Protein AF-A0A523ZA27-F1 (afdb_monomer_lite)

Structure (mmCIF, N/CA/C/O backbone):
data_AF-A0A523ZA27-F1
#
_entry.id   AF-A0A523ZA27-F1
#
loop_
_atom_site.group_PDB
_atom_site.id
_atom_site.type_symbol
_atom_site.label_atom_id
_atom_s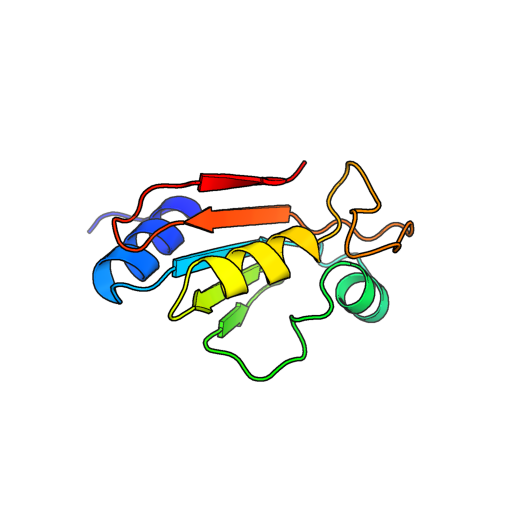ite.label_alt_id
_atom_site.label_comp_id
_atom_site.label_asym_id
_atom_site.label_entity_id
_atom_site.label_seq_id
_atom_site.pdbx_PDB_ins_code
_atom_site.Cartn_x
_atom_site.Cartn_y
_atom_site.Cartn_z
_atom_site.occupancy
_atom_site.B_iso_or_equiv
_atom_site.auth_seq_id
_atom_site.auth_comp_id
_atom_site.auth_asym_id
_atom_site.auth_atom_id
_atom_site.pdbx_PDB_model_num
ATOM 1 N N . MET A 1 1 ? -27.829 7.755 -0.364 1.00 70.94 1 MET A N 1
ATOM 2 C CA . MET A 1 1 ? -26.686 7.020 -0.940 1.00 70.94 1 MET A CA 1
ATOM 3 C C . MET A 1 1 ? -25.597 8.037 -1.224 1.00 70.94 1 MET A C 1
ATOM 5 O O . MET A 1 1 ? -25.884 8.999 -1.923 1.00 70.94 1 MET A O 1
ATOM 9 N N . LYS A 1 2 ? -24.418 7.900 -0.612 1.00 88.62 2 LYS A N 1
ATOM 10 C CA . LYS A 1 2 ? -23.258 8.761 -0.884 1.00 88.62 2 LYS A CA 1
ATOM 11 C C . LYS A 1 2 ? -22.269 7.937 -1.705 1.00 88.62 2 LYS A C 1
ATOM 13 O O . LYS A 1 2 ? -21.985 6.808 -1.320 1.00 88.62 2 LYS A O 1
ATOM 18 N N . ILE A 1 3 ? -21.793 8.486 -2.817 1.00 92.56 3 ILE A N 1
ATOM 19 C CA . ILE A 1 3 ? -20.679 7.903 -3.571 1.00 92.56 3 ILE A CA 1
ATOM 20 C C . ILE A 1 3 ? -19.405 8.260 -2.808 1.00 92.56 3 ILE A C 1
ATOM 22 O O . ILE A 1 3 ? -19.213 9.428 -2.469 1.00 92.56 3 ILE A O 1
ATOM 26 N N . LEU A 1 4 ? -18.598 7.253 -2.486 1.00 93.56 4 LEU A N 1
ATOM 27 C CA . LEU A 1 4 ? -17.327 7.428 -1.790 1.00 93.56 4 LEU A CA 1
ATOM 28 C C . LEU A 1 4 ? -16.189 7.459 -2.807 1.00 93.56 4 LEU A C 1
ATOM 30 O O . LEU A 1 4 ? -16.214 6.701 -3.777 1.00 93.56 4 LEU A O 1
ATOM 34 N N . ASN A 1 5 ? -15.194 8.310 -2.576 1.00 94.31 5 ASN A N 1
ATOM 35 C CA . ASN A 1 5 ? -13.916 8.212 -3.280 1.00 94.31 5 ASN A CA 1
ATOM 36 C C . ASN A 1 5 ? -13.004 7.150 -2.627 1.00 94.31 5 ASN A C 1
ATOM 38 O O . ASN A 1 5 ? -13.314 6.620 -1.562 1.00 94.31 5 ASN A O 1
ATOM 42 N N . LYS A 1 6 ? -11.866 6.841 -3.254 1.00 94.06 6 LYS A N 1
ATOM 43 C CA . LYS A 1 6 ? -10.953 5.760 -2.833 1.00 94.06 6 LYS A CA 1
ATOM 44 C C . LYS A 1 6 ? -10.383 5.959 -1.425 1.00 94.06 6 LYS A C 1
ATOM 46 O O . LYS A 1 6 ? -10.325 5.014 -0.638 1.00 94.06 6 LYS A O 1
ATOM 51 N N . THR A 1 7 ? -10.042 7.200 -1.081 1.00 95.44 7 THR A N 1
ATOM 52 C CA . THR A 1 7 ? -9.610 7.585 0.267 1.00 95.44 7 THR A CA 1
ATOM 53 C C . THR A 1 7 ? -10.725 7.358 1.282 1.00 95.44 7 THR A C 1
ATOM 55 O O . THR A 1 7 ? -10.507 6.739 2.318 1.00 95.44 7 THR A O 1
ATOM 58 N N . GLU A 1 8 ? -11.946 7.795 0.975 1.00 96.50 8 GLU A N 1
ATOM 59 C CA . GLU A 1 8 ? -13.104 7.587 1.844 1.00 96.50 8 GLU A CA 1
ATOM 60 C C . GLU A 1 8 ? -13.433 6.095 1.998 1.00 96.50 8 GLU A C 1
ATOM 62 O O . GLU A 1 8 ? -13.811 5.672 3.091 1.00 96.50 8 GLU A O 1
ATOM 67 N N . VAL A 1 9 ? -13.254 5.289 0.944 1.00 96.25 9 VAL A N 1
ATOM 68 C CA . VAL A 1 9 ? -13.371 3.824 1.006 1.00 96.25 9 VAL A CA 1
ATOM 69 C C . VAL A 1 9 ? -12.354 3.253 1.989 1.00 96.25 9 VAL A C 1
ATOM 71 O O . VAL A 1 9 ? -12.763 2.539 2.903 1.00 96.25 9 VAL A O 1
ATOM 74 N N . LEU A 1 10 ? -11.070 3.618 1.881 1.00 97.56 10 LEU A N 1
ATOM 75 C CA . LEU A 1 10 ? -10.037 3.178 2.826 1.00 97.56 10 LEU A CA 1
ATOM 76 C C . LEU A 1 10 ? -10.413 3.541 4.271 1.00 97.56 10 LEU A C 1
ATOM 78 O O . LEU A 1 10 ? -10.433 2.676 5.144 1.00 97.56 10 LEU A O 1
ATOM 82 N N . GLN A 1 11 ? -10.794 4.796 4.518 1.00 97.69 11 GLN A N 1
ATOM 83 C CA . GLN A 1 11 ? -11.182 5.254 5.855 1.00 97.69 11 GLN A CA 1
ATOM 84 C C . GLN A 1 11 ? -12.375 4.468 6.420 1.00 97.69 11 GLN A C 1
ATOM 86 O O . GLN A 1 11 ? -12.385 4.125 7.607 1.00 97.69 11 GLN A O 1
ATOM 91 N N . GLN A 1 12 ? -13.387 4.167 5.593 1.00 97.06 12 GLN A N 1
ATOM 92 C CA . GLN A 1 12 ? -14.526 3.349 6.019 1.00 97.06 12 GLN A CA 1
ATOM 93 C C . GLN A 1 12 ? -14.140 1.886 6.251 1.00 97.06 12 GLN A C 1
ATOM 95 O O . GLN A 1 12 ? -14.660 1.284 7.194 1.00 97.06 12 GLN A O 1
ATOM 100 N N . LEU A 1 13 ? -13.236 1.321 5.445 1.00 96.06 13 LEU A N 1
ATOM 101 C CA . LEU A 1 13 ? -12.741 -0.042 5.625 1.00 96.06 13 LEU A CA 1
ATOM 102 C C . LEU A 1 13 ? -11.997 -0.180 6.955 1.00 96.06 13 LEU A C 1
ATOM 104 O O . LEU A 1 13 ? -12.350 -1.059 7.744 1.00 96.06 13 LEU A O 1
ATOM 108 N N . CYS A 1 14 ? -11.057 0.720 7.256 1.00 97.44 14 CYS A N 1
ATOM 109 C CA . CYS A 1 14 ? -10.312 0.692 8.516 1.00 97.44 14 CYS A CA 1
ATOM 110 C C . CYS A 1 14 ? -11.241 0.847 9.723 1.00 97.44 14 CYS A C 1
ATOM 112 O O . CYS A 1 14 ? -11.19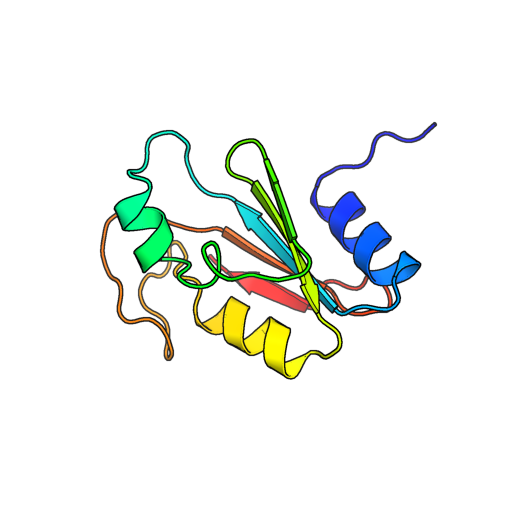9 0.048 10.662 1.00 97.44 14 CYS A O 1
ATOM 114 N N . LYS A 1 15 ? -12.157 1.824 9.668 1.00 97.38 15 LYS A N 1
ATOM 115 C CA . LYS A 1 15 ? -13.097 2.102 10.761 1.00 97.38 15 LYS A CA 1
ATOM 116 C C . LYS A 1 15 ? -14.074 0.953 11.014 1.00 97.38 15 LYS A C 1
ATOM 118 O O . LYS A 1 15 ? -14.342 0.618 12.167 1.00 97.38 15 LYS A O 1
ATOM 123 N N . THR A 1 16 ? -14.626 0.363 9.955 1.00 96.75 16 THR A N 1
ATOM 124 C CA . THR A 1 16 ? -15.621 -0.718 10.065 1.00 96.75 16 THR A CA 1
ATOM 125 C C . THR A 1 16 ? -14.991 -2.005 10.580 1.00 96.75 16 THR A C 1
ATOM 127 O O . THR A 1 16 ? -15.563 -2.663 11.448 1.00 96.75 16 THR A O 1
ATOM 130 N N . ASN A 1 17 ? -13.797 -2.338 10.087 1.00 96.38 17 ASN A N 1
ATOM 131 C CA . ASN A 1 17 ? -13.102 -3.568 10.455 1.00 96.38 17 ASN A CA 1
ATOM 132 C C . ASN A 1 17 ? -12.260 -3.432 11.730 1.00 96.38 17 ASN A C 1
ATOM 134 O O . ASN A 1 17 ? -11.797 -4.441 12.252 1.00 96.38 17 ASN A O 1
ATOM 138 N N . LYS A 1 18 ? -12.077 -2.208 12.249 1.00 97.19 18 LYS A N 1
ATOM 139 C CA . LYS A 1 18 ? -11.154 -1.895 13.354 1.00 97.19 18 LYS A CA 1
ATOM 140 C C . LYS A 1 18 ? -9.727 -2.381 13.064 1.00 97.19 18 LYS A C 1
ATOM 142 O O . LYS A 1 18 ? -9.045 -2.873 13.959 1.00 97.19 18 LYS A O 1
ATOM 147 N N . LYS A 1 19 ? -9.305 -2.237 11.808 1.00 97.75 19 LYS A N 1
ATOM 148 C CA . LYS A 1 19 ? -7.993 -2.645 11.296 1.00 97.75 19 LYS A CA 1
ATOM 149 C C . LYS A 1 19 ? -7.215 -1.428 10.811 1.00 97.75 19 LYS A C 1
ATOM 151 O O . LYS A 1 19 ? -7.805 -0.395 10.492 1.00 97.75 19 LYS A O 1
ATOM 156 N N . TYR A 1 20 ? -5.900 -1.564 10.765 1.00 98.25 20 TYR A N 1
ATOM 157 C CA . TYR A 1 20 ? -5.050 -0.660 9.999 1.00 98.25 20 TYR A CA 1
ATOM 158 C C . TYR A 1 20 ? -5.227 -0.978 8.518 1.00 98.25 20 TYR A C 1
ATOM 160 O O . TYR A 1 20 ? -5.568 -2.108 8.169 1.00 98.25 20 TYR A O 1
ATOM 168 N N . GLY A 1 21 ? -5.014 -0.009 7.641 1.00 97.88 21 GLY A N 1
ATOM 169 C CA . GLY A 1 21 ? -5.173 -0.239 6.217 1.00 97.88 21 GLY A CA 1
ATOM 170 C C . GLY A 1 21 ? -4.250 0.604 5.370 1.00 97.88 21 GLY A C 1
ATOM 171 O O . GLY A 1 21 ? -3.787 1.665 5.780 1.00 97.88 21 GLY A O 1
ATOM 172 N N . MET A 1 22 ? -4.008 0.107 4.168 1.00 97.94 22 MET A N 1
ATOM 173 C CA . MET A 1 22 ? -3.189 0.761 3.165 1.00 97.94 22 MET A CA 1
ATOM 174 C C . MET A 1 22 ? -3.906 0.683 1.824 1.00 97.94 22 MET A C 1
ATOM 176 O O . MET A 1 22 ? -4.340 -0.390 1.412 1.00 97.94 22 MET A O 1
ATOM 180 N N . TYR A 1 23 ? -4.054 1.822 1.166 1.00 97.75 23 TYR A N 1
ATOM 181 C CA . TYR A 1 23 ? -4.458 1.905 -0.228 1.00 97.75 23 TYR A CA 1
ATOM 182 C C . TYR A 1 23 ? -3.211 2.063 -1.082 1.00 97.75 23 TYR A C 1
ATOM 184 O O . TYR A 1 23 ? -2.346 2.862 -0.725 1.00 97.75 23 TYR A O 1
ATOM 192 N N . ILE A 1 24 ? -3.148 1.351 -2.202 1.00 96.88 24 ILE A N 1
ATOM 193 C CA . ILE A 1 24 ? -2.112 1.538 -3.209 1.00 96.88 24 ILE A CA 1
ATOM 194 C C . ILE A 1 24 ? -2.687 1.619 -4.614 1.00 96.88 24 ILE A C 1
ATOM 196 O O . ILE A 1 24 ? -3.757 1.078 -4.887 1.00 96.88 24 ILE A O 1
ATOM 200 N N . SER A 1 25 ? -1.962 2.294 -5.500 1.00 96.44 25 SER A N 1
ATOM 201 C CA . SER A 1 25 ? -2.324 2.446 -6.907 1.00 96.44 25 SER A CA 1
ATOM 202 C C . SER A 1 25 ? -1.080 2.539 -7.773 1.00 96.44 25 SER A C 1
ATOM 204 O O . SER A 1 25 ? -0.084 3.138 -7.368 1.00 96.44 25 SER A O 1
ATOM 206 N N . PHE A 1 26 ? -1.146 1.937 -8.952 1.00 95.56 26 PHE A N 1
ATOM 207 C CA . PHE A 1 26 ? -0.065 1.913 -9.931 1.00 95.56 26 PHE A CA 1
ATOM 208 C C . PHE A 1 26 ? -0.628 2.000 -11.354 1.00 95.56 26 PHE A C 1
ATOM 210 O O . PHE A 1 26 ? -1.841 1.940 -11.557 1.00 95.56 26 PHE A O 1
ATOM 217 N N . SER A 1 27 ? 0.244 2.210 -12.339 1.00 93.44 27 SER A N 1
ATOM 218 C CA . SER A 1 27 ? -0.172 2.388 -13.733 1.00 93.44 27 SER A CA 1
ATOM 219 C C . SER A 1 27 ? -0.451 1.052 -14.428 1.00 93.44 27 SER A C 1
ATOM 221 O O . SER A 1 27 ? 0.298 0.093 -14.261 1.00 93.44 27 SER A O 1
ATOM 223 N N . GLU A 1 28 ? -1.479 1.019 -15.279 1.00 91.19 28 GLU A N 1
ATOM 224 C CA . GLU A 1 28 ? -1.744 -0.100 -16.202 1.00 91.19 28 GLU A CA 1
ATOM 225 C C . GLU A 1 28 ? -0.664 -0.244 -17.286 1.00 91.19 28 GLU A C 1
ATOM 227 O O . GLU A 1 28 ? -0.493 -1.324 -17.851 1.00 91.19 28 GLU A O 1
ATOM 232 N N . ASP A 1 29 ? 0.064 0.838 -17.581 1.00 91.50 29 ASP A N 1
ATOM 233 C CA . ASP A 1 29 ? 1.116 0.856 -18.604 1.00 91.50 29 ASP A CA 1
ATOM 234 C C . ASP A 1 29 ? 2.441 0.242 -18.109 1.00 91.50 29 ASP A C 1
ATOM 236 O O . ASP A 1 29 ? 3.373 0.047 -18.895 1.00 91.50 29 ASP A O 1
ATOM 240 N N . GLU A 1 30 ? 2.557 -0.034 -16.807 1.00 89.62 30 GLU A N 1
ATOM 241 C CA . GLU A 1 30 ? 3.761 -0.589 -16.192 1.00 89.62 30 GLU A CA 1
ATOM 242 C C . GLU A 1 30 ? 3.752 -2.124 -16.220 1.00 89.62 30 GLU A C 1
ATOM 244 O O . GLU A 1 30 ? 2.730 -2.777 -16.017 1.00 89.62 30 GLU A O 1
ATOM 249 N N . ASP A 1 31 ? 4.922 -2.723 -16.465 1.00 92.81 31 ASP A N 1
ATOM 250 C CA . ASP A 1 31 ? 5.074 -4.177 -16.396 1.00 92.81 31 ASP A CA 1
ATOM 251 C C . ASP A 1 31 ? 4.827 -4.648 -14.958 1.00 92.81 31 ASP A C 1
ATOM 253 O O . ASP A 1 31 ? 5.454 -4.163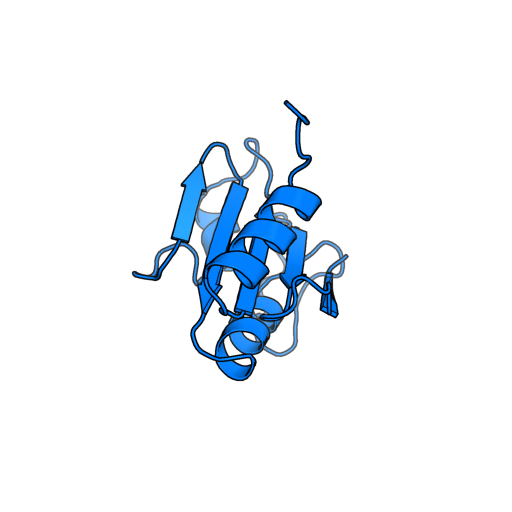 -14.012 1.00 92.81 31 ASP A O 1
ATOM 257 N N . TRP A 1 32 ? 3.955 -5.641 -14.796 1.00 92.19 32 TRP A N 1
ATOM 258 C CA . TRP A 1 32 ? 3.660 -6.259 -13.509 1.00 92.19 32 TRP A CA 1
ATOM 259 C C . TRP A 1 32 ? 4.929 -6.704 -12.765 1.00 92.19 32 TRP A C 1
ATOM 261 O O . TRP A 1 32 ? 5.028 -6.533 -11.553 1.00 92.19 32 TRP A O 1
ATOM 271 N N . ALA A 1 33 ? 5.946 -7.199 -13.478 1.00 94.56 33 ALA A N 1
ATOM 272 C CA . ALA A 1 33 ? 7.215 -7.589 -12.861 1.00 94.56 33 ALA A CA 1
ATOM 273 C C . ALA A 1 33 ? 7.992 -6.403 -12.251 1.00 94.56 33 ALA A C 1
ATOM 275 O O . ALA A 1 33 ? 8.820 -6.600 -11.359 1.00 94.56 33 ALA A O 1
ATOM 276 N N . GLU A 1 34 ? 7.762 -5.180 -12.730 1.00 95.50 34 GLU A N 1
ATOM 277 C CA . GLU A 1 34 ? 8.316 -3.954 -12.150 1.00 95.50 34 GLU A CA 1
ATOM 278 C C . GLU A 1 34 ? 7.470 -3.481 -10.959 1.00 95.50 34 GLU A C 1
ATOM 280 O O . GLU A 1 34 ? 8.040 -3.143 -9.920 1.00 95.50 34 GLU A O 1
ATOM 285 N N . ILE A 1 35 ? 6.136 -3.579 -11.048 1.00 95.81 35 ILE A N 1
ATOM 286 C CA . ILE A 1 35 ? 5.224 -3.333 -9.916 1.00 95.81 35 ILE A CA 1
ATOM 287 C C . ILE A 1 35 ? 5.574 -4.229 -8.726 1.00 95.81 35 ILE A C 1
ATOM 289 O O . ILE A 1 35 ? 5.692 -3.751 -7.599 1.00 95.81 35 ILE A O 1
ATOM 293 N N . GLU A 1 36 ? 5.820 -5.519 -8.961 1.00 95.38 36 GLU A N 1
ATOM 294 C CA . GLU A 1 36 ? 6.227 -6.456 -7.911 1.00 95.38 36 GLU A CA 1
ATOM 295 C C . GLU A 1 36 ? 7.553 -6.063 -7.247 1.00 95.38 36 GLU A C 1
ATOM 297 O O . GLU A 1 36 ? 7.764 -6.345 -6.070 1.00 95.38 36 GLU A O 1
ATOM 302 N N . LYS A 1 37 ? 8.466 -5.398 -7.961 1.00 96.31 37 LYS A N 1
ATOM 303 C CA . LYS A 1 37 ? 9.710 -4.903 -7.356 1.00 96.31 37 LYS A CA 1
ATOM 304 C C . LYS A 1 37 ? 9.467 -3.639 -6.538 1.00 96.31 37 LYS A C 1
ATOM 306 O O . LYS A 1 37 ? 10.084 -3.493 -5.485 1.00 96.31 37 LYS A O 1
ATOM 311 N N . ALA A 1 38 ? 8.579 -2.753 -6.986 1.00 96.69 38 ALA A N 1
ATOM 312 C CA . ALA A 1 38 ? 8.227 -1.521 -6.282 1.00 96.69 38 ALA A CA 1
ATOM 313 C C . ALA A 1 38 ? 7.332 -1.765 -5.049 1.00 96.69 38 ALA A C 1
ATOM 315 O O . ALA A 1 38 ? 7.480 -1.073 -4.044 1.00 96.69 38 ALA A O 1
ATOM 316 N N . ALA A 1 39 ? 6.455 -2.772 -5.092 1.00 96.50 39 ALA A N 1
ATOM 317 C CA . ALA A 1 39 ? 5.526 -3.159 -4.026 1.00 96.50 39 ALA A CA 1
ATOM 318 C C . ALA A 1 39 ? 5.487 -4.698 -3.835 1.00 96.50 39 ALA A C 1
ATOM 320 O O . ALA A 1 39 ? 4.494 -5.362 -4.148 1.00 96.50 39 ALA A O 1
ATOM 321 N N . PRO A 1 40 ? 6.545 -5.303 -3.262 1.00 95.06 40 PRO A N 1
ATOM 322 C CA . PRO A 1 40 ? 6.756 -6.761 -3.241 1.00 95.06 40 PRO A CA 1
ATOM 323 C C . PRO A 1 40 ? 5.798 -7.560 -2.356 1.00 95.06 40 PRO A C 1
ATOM 325 O O . PRO A 1 40 ? 5.866 -8.787 -2.299 1.00 95.06 40 PRO A O 1
ATOM 328 N N . TYR A 1 41 ? 4.935 -6.890 -1.602 1.00 93.69 41 TYR A N 1
ATOM 329 C CA . TYR A 1 41 ? 3.914 -7.540 -0.791 1.00 93.69 41 TYR A CA 1
ATOM 330 C C . TYR A 1 41 ? 2.618 -7.819 -1.560 1.00 93.69 41 TYR A C 1
ATOM 332 O O . TYR A 1 41 ? 1.820 -8.611 -1.069 1.00 93.69 41 TYR A O 1
ATOM 340 N N . LEU A 1 42 ? 2.414 -7.234 -2.748 1.00 92.31 42 LEU A N 1
ATOM 341 C CA . LEU A 1 42 ? 1.206 -7.440 -3.560 1.00 92.31 42 LEU A CA 1
ATOM 342 C C . LEU A 1 42 ? 0.957 -8.913 -3.909 1.00 92.31 42 LEU A C 1
ATOM 344 O O . LEU A 1 42 ? -0.186 -9.352 -3.998 1.00 92.31 42 LEU A O 1
ATOM 348 N N . THR A 1 43 ? 2.026 -9.694 -4.054 1.00 88.19 43 THR A N 1
ATOM 349 C CA . THR A 1 43 ? 1.976 -11.128 -4.378 1.00 88.19 43 THR A CA 1
ATOM 350 C C . THR A 1 43 ? 1.819 -12.032 -3.159 1.00 88.19 43 THR A C 1
ATOM 352 O O . THR A 1 43 ? 1.756 -13.255 -3.301 1.00 88.19 43 THR A O 1
ATOM 355 N N . LYS A 1 44 ? 1.786 -11.466 -1.949 1.00 87.44 44 LYS A N 1
ATOM 356 C CA . LYS A 1 44 ? 1.652 -12.233 -0.710 1.00 87.44 44 LYS A CA 1
ATOM 357 C C . LYS A 1 44 ? 0.186 -12.433 -0.359 1.00 87.44 44 LYS A C 1
ATOM 359 O O . LYS A 1 44 ? -0.651 -11.557 -0.571 1.00 87.44 44 LYS A O 1
ATOM 364 N N . ASP A 1 45 ? -0.093 -13.577 0.253 1.00 80.94 45 ASP A N 1
ATOM 365 C CA . ASP A 1 45 ? -1.401 -13.852 0.833 1.00 80.94 45 ASP A CA 1
ATOM 366 C C . ASP A 1 45 ? -1.612 -12.932 2.046 1.00 80.94 45 ASP A C 1
ATOM 368 O O . ASP A 1 45 ? -0.890 -13.016 3.044 1.00 80.94 45 ASP A O 1
ATOM 372 N N . CYS A 1 46 ? -2.531 -11.981 1.911 1.00 83.69 46 CYS A N 1
ATOM 373 C CA . CYS A 1 46 ? -2.913 -11.024 2.944 1.00 83.69 46 CYS A CA 1
ATOM 374 C C . CYS A 1 46 ? -4.380 -10.624 2.754 1.00 83.69 46 CYS A C 1
ATOM 376 O O . CYS A 1 46 ? -4.965 -10.874 1.698 1.00 83.69 46 CYS A O 1
ATOM 378 N N . ASP A 1 47 ? -4.976 -9.999 3.772 1.00 92.44 47 ASP A N 1
ATOM 379 C CA . ASP A 1 47 ? -6.334 -9.456 3.690 1.00 92.44 47 ASP A CA 1
ATOM 380 C C . ASP A 1 47 ? -6.347 -8.263 2.716 1.00 92.44 47 ASP A C 1
ATOM 382 O O . ASP A 1 47 ? -6.225 -7.107 3.126 1.00 92.44 47 ASP A O 1
ATOM 386 N N . GLN A 1 48 ? -6.462 -8.544 1.415 1.00 93.25 48 GLN A N 1
ATOM 387 C CA . GLN A 1 48 ? -6.417 -7.538 0.358 1.00 93.25 48 GLN A CA 1
ATOM 388 C C . GLN A 1 48 ? -7.546 -7.674 -0.665 1.00 93.25 48 GLN A C 1
ATOM 390 O O . GLN A 1 48 ? -8.028 -8.764 -0.974 1.00 93.25 48 GLN A O 1
ATOM 395 N N . ILE A 1 49 ? -7.932 -6.532 -1.226 1.00 94.12 49 ILE A N 1
ATOM 396 C CA . ILE A 1 49 ? -8.743 -6.426 -2.438 1.00 94.12 49 ILE A CA 1
ATOM 397 C C . ILE A 1 49 ? -7.844 -5.792 -3.493 1.00 94.12 49 ILE A C 1
ATOM 399 O O . ILE A 1 49 ? -7.491 -4.633 -3.318 1.00 94.12 49 ILE A O 1
ATOM 403 N N . LEU A 1 50 ? -7.495 -6.531 -4.549 1.00 93.31 50 LEU A N 1
ATOM 404 C CA . LEU A 1 50 ? -6.729 -6.049 -5.704 1.00 93.31 50 LEU A CA 1
ATOM 405 C C . LEU A 1 50 ? -7.642 -6.038 -6.937 1.00 93.31 50 LEU A C 1
ATOM 407 O O . LEU A 1 50 ? -8.178 -7.079 -7.320 1.00 93.31 50 LEU A O 1
ATOM 411 N N . VAL A 1 51 ? -7.844 -4.866 -7.534 1.00 93.31 51 VAL A N 1
ATOM 412 C CA . VAL A 1 51 ? -8.723 -4.657 -8.693 1.00 93.31 51 VAL A CA 1
ATOM 413 C C . VAL A 1 51 ? -8.252 -3.437 -9.478 1.00 93.31 51 VAL A C 1
ATOM 415 O O . VAL A 1 51 ? -7.911 -2.434 -8.869 1.00 93.31 51 VAL A O 1
ATOM 418 N N . ASP A 1 52 ? -8.224 -3.524 -10.810 1.00 92.00 52 ASP A N 1
ATOM 419 C CA . ASP A 1 52 ? -7.937 -2.402 -11.723 1.00 92.00 52 ASP A CA 1
ATOM 420 C C . ASP A 1 52 ? -6.752 -1.517 -11.281 1.00 92.00 52 ASP A C 1
ATOM 422 O O . ASP A 1 52 ? -6.883 -0.315 -11.072 1.00 92.00 52 ASP A O 1
ATOM 426 N N . CYS A 1 53 ? -5.586 -2.145 -11.093 1.00 94.69 53 CYS A N 1
ATOM 427 C CA . CYS A 1 53 ? -4.335 -1.500 -10.664 1.00 94.69 53 CYS A CA 1
ATOM 428 C C . CYS A 1 53 ? -4.395 -0.745 -9.324 1.00 94.69 53 CYS A C 1
ATOM 430 O O . CYS A 1 53 ? -3.595 0.152 -9.045 1.00 94.69 53 CYS A O 1
ATOM 432 N N . GLU A 1 54 ? -5.329 -1.141 -8.464 1.00 95.62 54 GLU A N 1
ATOM 433 C CA . GLU A 1 54 ? -5.524 -0.598 -7.128 1.00 95.62 54 GLU A CA 1
ATOM 434 C C . GLU A 1 54 ? -5.646 -1.722 -6.114 1.00 95.62 54 GLU A C 1
ATOM 436 O O . GLU A 1 54 ? -6.255 -2.760 -6.386 1.00 95.62 54 GLU A O 1
ATOM 441 N N . ALA A 1 55 ? -5.112 -1.503 -4.914 1.00 95.94 55 ALA A N 1
ATOM 442 C CA . ALA A 1 55 ? -5.351 -2.418 -3.815 1.00 95.94 55 ALA A CA 1
ATOM 443 C C . ALA A 1 55 ? -5.692 -1.719 -2.504 1.00 95.94 55 ALA A C 1
ATOM 445 O O . ALA A 1 55 ? -5.134 -0.678 -2.166 1.00 95.94 55 ALA A O 1
ATOM 446 N N . TRP A 1 56 ? -6.584 -2.344 -1.737 1.00 97.31 56 TRP A N 1
ATOM 447 C CA . TRP A 1 56 ? -6.845 -2.023 -0.337 1.00 97.31 56 TRP A CA 1
ATOM 448 C C . TRP A 1 56 ? -6.416 -3.211 0.508 1.00 97.31 56 TRP A C 1
ATOM 450 O O . TRP A 1 56 ? -6.999 -4.288 0.401 1.00 97.31 56 TRP A O 1
ATOM 460 N N . LEU A 1 57 ? -5.411 -3.001 1.348 1.00 97.50 57 LEU A N 1
ATOM 461 C CA . LEU A 1 57 ? -4.867 -3.988 2.268 1.00 97.50 57 LEU A CA 1
ATOM 462 C C . LEU A 1 57 ? -5.321 -3.655 3.687 1.00 97.50 57 LEU A C 1
ATOM 464 O O . LEU A 1 57 ? -5.363 -2.481 4.063 1.00 97.50 57 LEU A O 1
ATOM 468 N N . LEU A 1 58 ? -5.637 -4.677 4.478 1.00 97.62 58 LEU A N 1
ATOM 469 C CA . LEU A 1 58 ? -5.989 -4.557 5.888 1.00 97.62 58 LEU A CA 1
ATOM 470 C C . LEU A 1 58 ? -5.003 -5.333 6.762 1.00 97.62 58 LEU A C 1
ATOM 472 O O . LEU A 1 58 ? -4.580 -6.434 6.428 1.00 97.62 58 LEU A O 1
ATOM 476 N N . PHE A 1 59 ? -4.683 -4.761 7.919 1.00 97.06 59 PHE A N 1
ATOM 477 C CA . PHE A 1 59 ? -3.687 -5.279 8.851 1.00 97.06 59 PHE A CA 1
ATOM 478 C C . PHE A 1 59 ? -4.226 -5.261 10.277 1.00 97.06 59 PHE A C 1
ATOM 480 O O . PHE A 1 59 ? -4.944 -4.341 10.684 1.00 97.06 59 PHE A O 1
ATOM 487 N N . ASP A 1 60 ? -3.831 -6.252 11.069 1.00 96.69 60 ASP A N 1
ATOM 488 C CA . ASP A 1 60 ? -4.233 -6.331 12.476 1.00 96.69 60 ASP A CA 1
ATOM 489 C C . ASP A 1 60 ? -3.458 -5.340 13.360 1.00 96.69 60 ASP A C 1
ATOM 491 O O . ASP A 1 60 ? -3.923 -4.971 14.439 1.00 96.69 60 ASP A O 1
ATOM 495 N N . ASN A 1 61 ? -2.285 -4.880 12.911 1.00 96.50 61 ASN A N 1
ATOM 496 C CA . ASN A 1 61 ? -1.435 -3.947 13.645 1.00 96.50 61 ASN A CA 1
ATOM 497 C C . ASN A 1 61 ? -0.769 -2.915 12.717 1.00 96.50 61 ASN A C 1
ATOM 499 O O . ASN A 1 61 ? -0.562 -3.161 11.529 1.00 96.50 61 ASN A O 1
ATOM 503 N N . GLY A 1 62 ? -0.423 -1.756 13.285 1.00 96.88 62 GLY A N 1
ATOM 504 C CA . GLY A 1 62 ? 0.184 -0.653 12.539 1.00 96.88 62 GLY A CA 1
ATOM 505 C C . GLY A 1 62 ? 1.636 -0.906 12.135 1.00 96.88 62 GLY A C 1
ATOM 506 O O . GLY A 1 62 ? 2.066 -0.407 11.103 1.00 96.88 62 GLY A O 1
ATOM 507 N N . GLU A 1 63 ? 2.390 -1.708 12.892 1.00 96.62 63 GLU A N 1
ATOM 508 C CA . GLU A 1 63 ? 3.791 -2.011 12.563 1.00 96.62 63 GLU A CA 1
ATOM 509 C C . GLU A 1 63 ? 3.911 -2.761 11.230 1.00 96.62 63 GLU A C 1
ATOM 511 O O . GLU A 1 63 ? 4.774 -2.449 10.411 1.00 96.62 63 GLU A O 1
ATOM 516 N N . GLU A 1 64 ? 3.022 -3.722 10.982 1.00 95.81 64 GLU A N 1
ATOM 517 C CA . GLU A 1 64 ? 2.971 -4.481 9.735 1.00 95.81 64 GLU A CA 1
ATOM 518 C C . GLU A 1 64 ? 2.558 -3.605 8.549 1.00 95.81 64 GLU A C 1
ATOM 520 O O . GLU A 1 64 ? 3.208 -3.639 7.503 1.00 95.81 64 GLU A O 1
ATOM 525 N N . MET A 1 65 ? 1.544 -2.759 8.741 1.00 97.19 65 MET A N 1
ATOM 526 C CA . MET A 1 65 ? 1.129 -1.771 7.745 1.00 97.19 65 MET A CA 1
ATOM 527 C C . MET A 1 65 ? 2.287 -0.828 7.387 1.00 97.19 65 MET A C 1
ATOM 529 O O . MET A 1 65 ? 2.600 -0.664 6.209 1.00 97.19 65 MET A O 1
ATOM 533 N N . HIS A 1 66 ? 2.960 -0.238 8.383 1.00 96.81 66 HIS A N 1
ATOM 534 C CA . HIS A 1 66 ? 4.094 0.659 8.140 1.00 96.81 66 HIS A CA 1
ATOM 535 C C . HIS A 1 66 ? 5.269 -0.063 7.486 1.00 96.81 66 HIS A C 1
ATOM 537 O O . HIS A 1 66 ? 5.931 0.511 6.631 1.00 96.81 66 HIS A O 1
ATOM 543 N N . LYS A 1 67 ? 5.502 -1.338 7.810 1.00 95.88 67 LYS A N 1
ATOM 544 C CA . LYS A 1 67 ? 6.519 -2.140 7.127 1.00 95.88 67 LYS A CA 1
ATOM 545 C C . LYS A 1 67 ? 6.224 -2.285 5.634 1.00 95.88 67 LYS A C 1
ATOM 547 O O . LYS A 1 67 ? 7.159 -2.223 4.841 1.00 95.88 67 LYS A O 1
ATOM 552 N N . TYR A 1 68 ? 4.969 -2.509 5.240 1.00 96.50 68 TYR A N 1
ATOM 553 C CA . TYR A 1 68 ? 4.603 -2.612 3.821 1.00 96.50 68 TYR A CA 1
ATOM 554 C C . TYR A 1 68 ? 4.652 -1.246 3.138 1.00 96.50 68 TYR A C 1
ATOM 556 O O . TYR A 1 68 ? 5.195 -1.129 2.041 1.00 96.50 68 TYR A O 1
ATOM 564 N N . TYR A 1 69 ? 4.190 -0.201 3.820 1.00 96.88 69 TYR A N 1
ATOM 565 C CA . TYR A 1 69 ? 4.340 1.172 3.353 1.00 96.88 69 TYR A CA 1
ATOM 566 C C . TYR A 1 69 ? 5.812 1.516 3.078 1.00 96.88 69 TYR A C 1
ATOM 568 O O . TYR A 1 69 ? 6.153 1.916 1.972 1.00 96.88 69 TYR A O 1
ATOM 576 N N . ASP A 1 70 ? 6.710 1.236 4.024 1.00 96.19 70 ASP A N 1
ATOM 577 C CA . ASP A 1 70 ? 8.147 1.477 3.880 1.00 96.19 70 ASP A CA 1
ATOM 578 C C . ASP A 1 70 ? 8.797 0.591 2.805 1.00 96.19 70 ASP A C 1
ATOM 580 O O . ASP A 1 70 ? 9.893 0.899 2.344 1.00 96.19 70 ASP A O 1
ATOM 584 N N . GLN A 1 71 ? 8.165 -0.509 2.391 1.00 96.44 71 GLN A N 1
ATOM 585 C CA . GLN A 1 71 ? 8.597 -1.323 1.248 1.00 96.44 71 GLN A CA 1
ATOM 586 C C . GLN A 1 71 ? 8.101 -0.783 -0.097 1.00 96.44 71 GLN A C 1
ATOM 588 O O . GLN A 1 71 ? 8.527 -1.300 -1.127 1.00 96.44 71 GLN A O 1
ATOM 593 N N . THR A 1 72 ? 7.217 0.214 -0.106 1.00 97.00 72 THR A N 1
ATOM 594 C CA . THR A 1 72 ? 6.606 0.744 -1.326 1.00 97.00 72 THR A CA 1
ATOM 595 C C . THR A 1 72 ? 7.450 1.867 -1.910 1.00 97.00 72 THR A C 1
ATOM 597 O O . THR A 1 72 ? 7.672 2.884 -1.255 1.00 97.00 72 THR A O 1
ATOM 600 N N . VAL A 1 73 ? 7.907 1.696 -3.148 1.00 96.75 73 VAL A N 1
ATOM 601 C CA . VAL A 1 73 ? 8.654 2.726 -3.882 1.00 96.75 73 VAL A CA 1
ATOM 602 C C . VAL A 1 73 ? 7.684 3.639 -4.637 1.00 96.75 73 VAL A C 1
ATOM 604 O O . VAL A 1 73 ? 6.971 3.189 -5.533 1.00 96.75 73 VAL A O 1
ATOM 607 N N . GLY A 1 74 ? 7.662 4.912 -4.232 1.00 93.94 74 GLY A N 1
ATOM 608 C CA . GLY A 1 74 ? 6.921 6.004 -4.874 1.00 93.94 74 GLY A CA 1
ATOM 609 C C . GLY A 1 74 ? 7.776 6.782 -5.881 1.00 93.94 74 GLY A C 1
ATOM 610 O O . GLY A 1 74 ? 8.840 6.319 -6.298 1.00 93.94 74 GLY A O 1
ATOM 611 N N . GLY A 1 75 ? 7.329 7.976 -6.272 1.00 90.25 75 GLY A N 1
ATOM 612 C CA . GLY A 1 75 ? 8.024 8.848 -7.221 1.00 90.25 75 GLY A CA 1
ATOM 613 C C . GLY A 1 75 ? 9.335 9.430 -6.684 1.00 90.25 75 GLY A C 1
ATOM 614 O O . GLY A 1 75 ? 10.219 9.763 -7.474 1.00 90.25 75 GLY A O 1
ATOM 615 N N . ASP A 1 76 ? 9.513 9.476 -5.361 1.00 88.31 76 ASP A N 1
ATOM 616 C CA . ASP A 1 76 ? 10.782 9.832 -4.713 1.00 88.31 76 ASP A CA 1
ATOM 617 C C . ASP A 1 76 ? 11.867 8.744 -4.864 1.00 88.31 76 ASP A C 1
ATOM 619 O O . ASP A 1 76 ? 13.050 8.989 -4.598 1.00 88.31 76 ASP A O 1
ATOM 623 N N . GLY A 1 77 ? 11.487 7.548 -5.325 1.00 87.94 77 GLY A N 1
ATOM 624 C CA . GLY A 1 77 ? 12.396 6.439 -5.583 1.00 87.94 77 GLY A CA 1
ATOM 625 C C . GLY A 1 77 ? 12.667 5.559 -4.351 1.00 87.94 77 GLY A C 1
ATOM 626 O O . GLY A 1 77 ? 11.793 5.391 -3.495 1.00 87.94 77 GLY A O 1
ATOM 627 N N . PRO A 1 78 ? 13.855 4.928 -4.270 1.00 92.38 78 PRO A N 1
ATOM 628 C CA . PRO A 1 78 ? 14.172 3.922 -3.262 1.00 92.38 78 PRO A CA 1
ATOM 629 C C . PRO A 1 78 ? 13.900 4.357 -1.821 1.00 92.38 78 PRO A C 1
ATOM 631 O O . PRO A 1 78 ? 14.265 5.452 -1.390 1.00 92.38 78 PRO A O 1
ATOM 634 N N . THR A 1 79 ? 13.376 3.432 -1.026 1.00 92.31 79 THR A N 1
ATOM 635 C CA . THR A 1 79 ? 13.173 3.613 0.410 1.00 92.31 79 THR A CA 1
ATOM 636 C C . THR A 1 79 ? 14.294 2.948 1.216 1.00 92.31 79 THR A C 1
ATOM 638 O O . THR A 1 79 ? 15.197 2.292 0.692 1.00 92.31 79 THR A O 1
ATOM 641 N N . LYS A 1 80 ? 14.224 3.053 2.549 1.00 89.88 80 LYS A N 1
ATOM 642 C CA . LYS A 1 80 ? 15.128 2.306 3.441 1.00 89.88 80 LYS A CA 1
ATOM 643 C C . LYS A 1 80 ? 14.943 0.788 3.353 1.00 89.88 80 LYS A C 1
ATOM 645 O O . LYS A 1 80 ? 15.884 0.064 3.671 1.00 89.88 80 LYS A O 1
ATOM 650 N N . LEU A 1 81 ? 13.747 0.312 2.991 1.00 93.44 81 LEU A N 1
ATOM 651 C CA . LEU A 1 81 ? 13.407 -1.116 2.961 1.00 93.44 81 LEU A CA 1
ATOM 652 C C . LEU A 1 81 ? 13.245 -1.676 1.543 1.00 93.44 81 LEU A C 1
ATOM 654 O O . LEU A 1 81 ? 13.106 -2.891 1.400 1.00 93.44 81 LEU A O 1
ATOM 658 N N . ASN A 1 82 ? 13.290 -0.828 0.515 1.00 95.12 82 ASN A N 1
ATOM 659 C CA . ASN A 1 82 ? 13.225 -1.230 -0.881 1.00 95.12 82 ASN A CA 1
ATOM 660 C C . ASN A 1 82 ? 14.190 -0.391 -1.730 1.00 95.12 82 ASN A C 1
ATOM 662 O O . ASN A 1 82 ? 14.035 0.818 -1.861 1.00 95.12 82 ASN A O 1
ATOM 666 N N . ASN A 1 83 ? 15.197 -1.046 -2.310 1.00 95.88 83 ASN A N 1
ATOM 667 C CA . ASN A 1 83 ? 16.231 -0.405 -3.122 1.00 95.88 83 ASN A CA 1
ATOM 668 C C . ASN A 1 83 ? 15.893 -0.341 -4.624 1.00 95.88 83 ASN A C 1
ATOM 670 O O . ASN A 1 83 ? 16.769 -0.004 -5.425 1.00 95.88 83 ASN A O 1
ATOM 674 N N . TYR A 1 84 ? 14.669 -0.704 -5.016 1.00 95.19 84 TYR A N 1
ATOM 675 C CA . TYR A 1 84 ? 14.211 -0.607 -6.396 1.00 95.1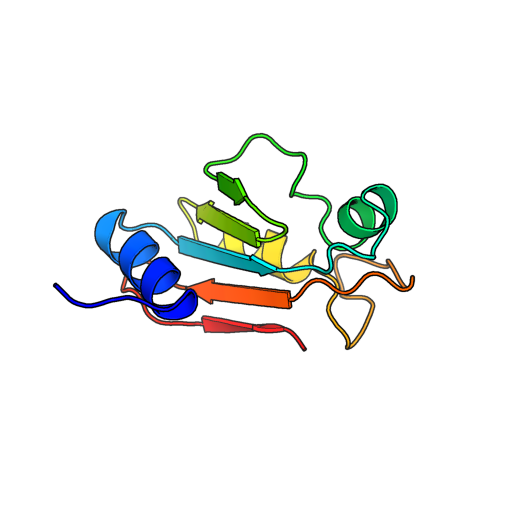9 84 TYR A CA 1
ATOM 676 C C . TYR A 1 84 ? 14.256 0.848 -6.883 1.00 95.19 84 TYR A C 1
ATOM 678 O O . TYR A 1 84 ? 13.752 1.750 -6.225 1.00 95.19 84 TYR A O 1
ATOM 686 N N . ASN A 1 85 ? 14.887 1.059 -8.040 1.00 93.75 85 ASN A N 1
ATOM 687 C CA . ASN A 1 85 ? 15.109 2.370 -8.660 1.00 93.75 85 ASN A CA 1
ATOM 688 C C . ASN A 1 85 ? 14.760 2.339 -10.160 1.00 93.75 85 ASN A C 1
ATOM 690 O O . ASN A 1 85 ? 15.455 2.939 -10.983 1.00 93.75 85 ASN A O 1
ATOM 694 N N . GLY A 1 86 ? 13.789 1.501 -10.530 1.00 91.81 86 GLY A N 1
ATOM 695 C CA . GLY A 1 86 ? 13.299 1.413 -11.901 1.00 91.81 86 GLY A CA 1
ATOM 696 C C . GLY A 1 86 ? 12.218 2.454 -12.177 1.00 91.81 86 GLY A C 1
ATOM 697 O O . GLY A 1 86 ? 12.108 3.450 -11.468 1.00 91.81 86 GLY A O 1
ATOM 698 N N . LEU A 1 87 ? 11.457 2.238 -13.248 1.00 90.75 87 LEU A N 1
ATOM 699 C CA . LEU A 1 87 ? 10.460 3.204 -13.713 1.00 90.75 87 LEU A CA 1
ATOM 700 C C . LEU A 1 87 ? 9.099 3.057 -13.030 1.00 90.75 87 LEU A C 1
ATOM 702 O O . LEU A 1 87 ? 8.326 4.004 -13.101 1.00 90.75 87 LEU A O 1
ATOM 706 N N . ALA A 1 88 ? 8.811 1.908 -12.407 1.00 94.38 88 ALA A N 1
ATOM 707 C CA . ALA A 1 88 ? 7.519 1.684 -11.776 1.00 94.38 88 ALA A CA 1
ATOM 708 C C . ALA A 1 88 ? 7.343 2.540 -10.523 1.00 94.38 88 ALA A C 1
ATOM 710 O O . ALA A 1 88 ? 8.215 2.556 -9.649 1.00 94.38 88 ALA A O 1
ATOM 711 N N . VAL A 1 89 ? 6.200 3.213 -10.425 1.00 93.69 89 VAL A N 1
ATOM 712 C CA . VAL A 1 89 ? 5.866 4.088 -9.299 1.00 93.69 89 VAL A CA 1
ATOM 713 C C . VAL A 1 89 ? 4.556 3.637 -8.675 1.00 93.69 89 VAL A C 1
ATOM 715 O O . VAL A 1 89 ? 3.509 3.621 -9.321 1.00 93.69 89 VAL A O 1
ATOM 718 N N . VAL A 1 90 ? 4.604 3.312 -7.382 1.00 96.62 90 VAL A N 1
ATOM 719 C CA . VAL A 1 90 ? 3.427 2.884 -6.624 1.00 96.62 90 VAL A CA 1
ATOM 720 C C . VAL A 1 90 ? 3.062 3.956 -5.608 1.00 96.62 90 VAL A C 1
ATOM 722 O O . VAL A 1 90 ? 3.807 4.23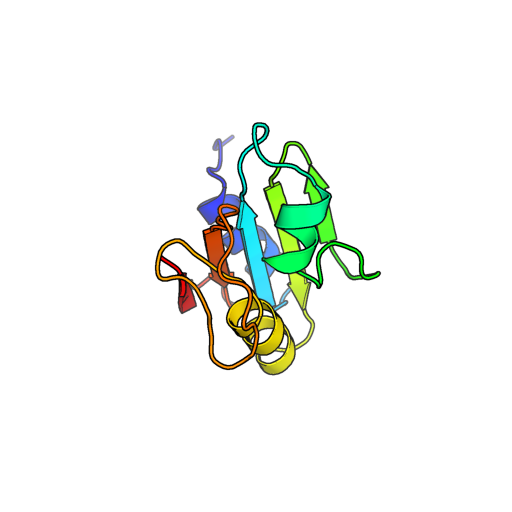0 -4.664 1.00 96.62 90 VAL A O 1
ATOM 725 N N . TYR A 1 91 ? 1.880 4.536 -5.784 1.00 97.06 91 TYR A N 1
ATOM 726 C CA . TYR A 1 91 ? 1.274 5.404 -4.784 1.00 97.06 91 TYR A CA 1
ATOM 727 C C . TYR A 1 91 ? 0.769 4.569 -3.607 1.00 97.06 91 TYR A C 1
ATOM 729 O O . TYR A 1 91 ? 0.182 3.508 -3.818 1.00 97.06 91 TYR A O 1
ATOM 737 N N . ALA A 1 92 ? 0.944 5.064 -2.384 1.00 97.44 92 ALA A N 1
ATOM 738 C CA . ALA A 1 92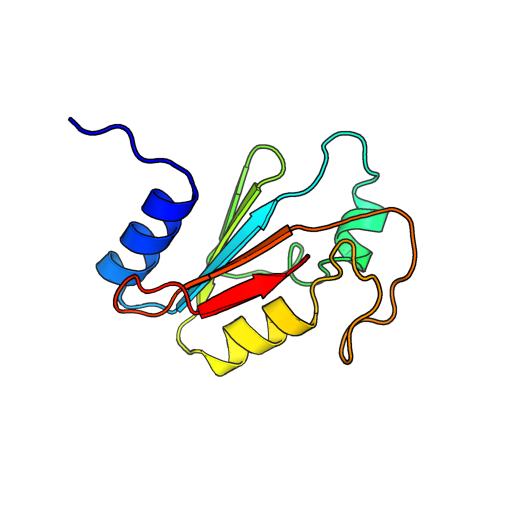 ? 0.504 4.442 -1.148 1.00 97.44 92 ALA A CA 1
ATOM 739 C C . ALA A 1 92 ? -0.016 5.469 -0.140 1.00 97.44 92 ALA A C 1
ATOM 741 O O . ALA A 1 92 ? 0.603 6.503 0.104 1.00 97.44 92 ALA A O 1
ATOM 742 N N . LEU A 1 93 ? -1.127 5.126 0.511 1.00 97.69 93 LEU A N 1
ATOM 743 C CA . LEU A 1 93 ? -1.776 5.911 1.557 1.00 97.69 93 LEU A CA 1
ATOM 744 C C . LEU A 1 93 ? -2.190 4.993 2.710 1.00 97.69 93 LEU A C 1
ATOM 746 O O . LEU A 1 93 ? -2.859 3.986 2.485 1.00 97.69 93 LEU A O 1
ATOM 750 N N . THR A 1 94 ? -1.849 5.342 3.948 1.00 98.00 94 THR A N 1
ATOM 751 C CA . THR A 1 94 ? -2.168 4.538 5.139 1.00 98.00 94 THR A CA 1
ATOM 752 C C . THR A 1 94 ? -3.275 5.149 5.988 1.00 98.00 94 THR A C 1
ATOM 754 O O . THR A 1 94 ? -3.517 6.360 5.982 1.00 98.00 94 THR A O 1
ATOM 757 N N . CYS A 1 95 ? -3.970 4.296 6.740 1.00 98.06 95 CYS A N 1
ATOM 758 C CA . CYS A 1 95 ? -5.078 4.679 7.596 1.00 98.06 95 CYS A CA 1
ATOM 759 C C . CYS A 1 95 ? -5.176 3.797 8.848 1.00 98.06 95 CYS A C 1
ATOM 761 O O . CYS A 1 95 ? -5.072 2.574 8.774 1.00 98.06 95 CYS A O 1
ATOM 763 N N . ASN A 1 96 ? -5.454 4.410 9.998 1.00 98.25 96 ASN A N 1
ATOM 764 C CA . ASN A 1 96 ? -5.581 3.715 11.276 1.00 98.25 96 ASN A CA 1
ATOM 765 C C . ASN A 1 96 ? -7.004 3.190 11.559 1.00 98.25 96 ASN A C 1
ATOM 767 O O . ASN A 1 96 ? -7.958 3.569 10.871 1.00 98.25 96 ASN A O 1
ATOM 771 N N . PRO A 1 97 ? -7.201 2.386 12.626 1.00 98.38 97 PRO A N 1
ATOM 772 C CA . PRO A 1 97 ? -8.504 1.810 12.981 1.00 98.38 97 PRO A CA 1
ATOM 773 C C . PRO A 1 97 ? -9.623 2.819 13.281 1.00 98.38 97 PRO A C 1
ATOM 775 O O . PRO A 1 97 ? -10.787 2.434 13.401 1.00 98.38 97 PRO A O 1
ATOM 778 N N . HIS A 1 98 ? -9.309 4.109 13.422 1.00 97.81 98 HIS A N 1
ATOM 779 C CA . HIS A 1 98 ? -10.300 5.172 13.595 1.00 97.81 98 HIS A CA 1
ATOM 780 C C . HIS A 1 98 ? -10.739 5.810 12.268 1.00 97.81 98 HIS A C 1
ATOM 782 O O . HIS A 1 98 ? -11.617 6.677 12.272 1.00 97.81 98 HIS A O 1
ATOM 788 N N . GLY A 1 99 ? -10.178 5.371 11.138 1.00 96.69 99 GLY A N 1
ATOM 789 C CA . GLY A 1 99 ? -10.417 5.965 9.825 1.00 96.69 99 GLY A CA 1
ATOM 790 C C . GLY A 1 99 ? -9.617 7.253 9.599 1.00 96.69 99 GLY A C 1
ATOM 791 O O . GLY A 1 99 ? -9.997 8.066 8.757 1.00 96.69 99 GLY A O 1
ATOM 792 N N . GLN A 1 100 ? -8.555 7.491 10.374 1.00 98.00 100 GLN A N 1
ATOM 793 C CA . GLN A 1 100 ? -7.680 8.653 10.201 1.00 98.00 100 GLN A CA 1
ATOM 794 C C . GLN A 1 100 ? -6.510 8.268 9.298 1.00 98.00 100 GLN A C 1
ATOM 796 O O . GLN A 1 100 ? -5.959 7.182 9.451 1.00 98.00 100 GLN A O 1
ATOM 801 N N . LEU A 1 101 ? -6.166 9.133 8.347 1.00 97.62 101 LEU A N 1
ATOM 802 C CA . LEU A 1 101 ? -5.015 8.931 7.466 1.00 97.62 101 LEU A CA 1
ATOM 803 C C . LEU A 1 101 ? -3.719 9.236 8.226 1.00 97.62 101 LEU A C 1
ATOM 805 O O . LEU A 1 101 ? -3.717 10.147 9.057 1.00 97.62 101 LEU A O 1
ATOM 809 N N . GLU A 1 102 ? -2.644 8.496 7.947 1.00 96.56 102 GLU A N 1
ATOM 810 C CA . GLU A 1 102 ? -1.378 8.619 8.692 1.00 96.56 102 GLU A CA 1
ATOM 811 C C . GLU A 1 102 ? -0.175 8.961 7.806 1.00 96.56 102 GLU A C 1
ATOM 813 O O . GLU A 1 102 ? 0.583 9.871 8.145 1.00 96.56 102 GLU A O 1
ATOM 818 N N . ASN A 1 103 ? 0.002 8.281 6.671 1.00 95.06 103 ASN A N 1
ATOM 819 C CA . ASN A 1 103 ? 1.130 8.485 5.762 1.00 95.06 103 ASN A CA 1
ATOM 820 C C . ASN A 1 103 ? 0.697 8.406 4.303 1.00 95.06 103 ASN A C 1
ATOM 822 O O . ASN A 1 103 ? -0.224 7.669 3.966 1.00 95.06 103 ASN A O 1
ATOM 826 N N . GLU A 1 104 ? 1.413 9.133 3.458 1.00 95.12 104 GLU A N 1
ATOM 827 C CA . GLU A 1 104 ? 1.252 9.173 2.010 1.00 95.12 104 GLU A CA 1
ATOM 828 C C . GLU A 1 104 ? 2.649 9.277 1.396 1.00 95.12 104 GLU A C 1
ATOM 830 O O . GLU A 1 104 ? 3.447 10.103 1.858 1.00 95.12 104 GLU A O 1
ATOM 835 N N . ASN A 1 105 ? 2.963 8.420 0.421 1.00 91.44 105 ASN A N 1
ATOM 836 C CA . ASN A 1 105 ? 4.222 8.524 -0.312 1.00 91.44 105 ASN A CA 1
ATOM 837 C C . ASN A 1 105 ? 4.040 9.415 -1.551 1.00 91.44 105 ASN A C 1
ATOM 839 O O . ASN A 1 105 ? 2.930 9.586 -2.062 1.00 91.44 105 ASN A O 1
ATOM 843 N N . THR A 1 106 ? 5.146 10.002 -2.002 1.00 74.50 106 THR A N 1
ATOM 844 C CA . THR A 1 106 ? 5.231 10.799 -3.229 1.00 74.50 106 THR A CA 1
ATOM 845 C C . THR A 1 106 ? 6.187 10.171 -4.218 1.00 74.50 106 THR A C 1
ATOM 847 O O . THR A 1 106 ? 7.115 9.443 -3.794 1.00 74.50 106 THR A O 1
#

Sequence (106 aa):
MKILNKTEVLQQLCKTNKKYGMYISFSEDEDWAEIEKAAPYLTKDCDQILVDCEAWLLFDNGEEMHKYYDQTVGGDGPTKLNNYNGLAVVYALTCNPHGQLENENT

Radius of gyration: 13.16 Å; chains: 1; bounding box: 43×25×32 Å

Foldseek 3Di:
DDDDDPLRVLLCVLQVVVWKKKKKAWDPPDDVVLQCLQQVCVPPDFQWDDDDRMMMGTHRDVVVVVLSVQSHAAPVGHGPNHNDRDDIHMWMWIAGSNSDTDDTDD

pLDDT: mean 94.4, std 4.35, range [70.94, 98.38]

Secondary structure (DSSP, 8-state):
--PPPHHHHHHHHHHHHT-EEEEEE--TTS-HHHHHHHSTTTTS-SSEEEETTEEEEEESSHHHHHHHHHT--BTTB--SS----SS---EEEEE-TTS-EEEE--